Protein AF-A0A522TEQ5-F1 (afdb_monomer_lite)

Sequence (163 aa):
MPMPEISANENEVLKIRETADHVLASRHDEILGTVRSAVAEVLGREENEVQANSSLMNDLNAESLDFLDLLFRLESAFGIKIPRGGIQRATQGSLTDAEFQQNGLLTEAALDRLRVLMPEVTPGKLKTGLTSREIPALFTPETFARLVAWRIGEMEAEKAAAK

Radius of gyration: 15.97 Å; chains: 1; bounding box: 37×50×45 Å

pLDDT: mean 80.01, std 11.63, range [32.97, 91.75]

Structure (mmCIF, N/CA/C/O backbone):
data_AF-A0A522TEQ5-F1
#
_entry.id   AF-A0A522TEQ5-F1
#
loop_
_atom_site.group_PDB
_atom_site.id
_atom_site.type_symbol
_atom_site.label_atom_id
_atom_site.label_alt_id
_atom_site.label_comp_id
_atom_site.label_asym_id
_atom_site.label_entity_id
_atom_site.label_seq_id
_atom_site.pdbx_PDB_ins_code
_atom_site.Cartn_x
_atom_site.Cartn_y
_atom_site.Cartn_z
_atom_site.occupancy
_atom_site.B_iso_or_equiv
_atom_site.auth_seq_id
_atom_site.auth_comp_id
_atom_site.auth_asym_id
_atom_site.auth_atom_id
_atom_site.pdbx_PDB_model_num
ATOM 1 N N . MET A 1 1 ? 15.803 -33.700 -15.334 1.00 43.84 1 MET A N 1
ATOM 2 C CA . MET A 1 1 ? 15.554 -32.249 -15.429 1.00 43.84 1 MET A CA 1
ATOM 3 C C . MET A 1 1 ? 15.714 -31.704 -14.023 1.00 43.84 1 MET A C 1
ATOM 5 O O . MET A 1 1 ? 15.033 -32.239 -13.153 1.00 43.84 1 MET A O 1
ATOM 9 N N . PRO A 1 2 ? 16.651 -30.784 -13.750 1.00 38.34 2 PRO A N 1
ATOM 10 C CA . PRO A 1 2 ? 16.669 -30.117 -12.457 1.00 38.34 2 PRO A CA 1
ATOM 11 C C . PRO A 1 2 ? 15.348 -29.356 -12.322 1.00 38.34 2 PRO A C 1
ATOM 13 O O . PRO A 1 2 ? 14.947 -28.633 -13.234 1.00 38.34 2 PRO A O 1
ATOM 16 N N . MET A 1 3 ? 14.628 -29.621 -11.236 1.00 32.97 3 MET A N 1
ATOM 17 C CA . MET A 1 3 ? 13.477 -28.817 -10.839 1.00 32.97 3 MET A CA 1
ATOM 18 C C . MET A 1 3 ? 13.969 -27.371 -10.691 1.00 32.97 3 MET A C 1
ATOM 20 O O . MET A 1 3 ? 15.089 -27.194 -10.204 1.00 32.97 3 MET A O 1
ATOM 24 N N . PRO A 1 4 ? 13.210 -26.349 -11.123 1.00 42.59 4 PRO A N 1
ATOM 25 C CA . PRO A 1 4 ? 13.583 -24.980 -10.810 1.00 42.59 4 PRO A CA 1
ATOM 26 C C . PRO A 1 4 ? 13.662 -24.881 -9.285 1.00 42.59 4 PRO A C 1
ATOM 28 O O . PRO A 1 4 ? 12.697 -25.206 -8.592 1.00 42.59 4 PRO A O 1
ATOM 31 N N . GLU A 1 5 ? 14.844 -24.538 -8.768 1.00 39.69 5 GLU A N 1
ATOM 32 C CA . GLU A 1 5 ? 15.010 -24.132 -7.378 1.00 39.69 5 GLU A CA 1
ATOM 33 C C . GLU A 1 5 ? 13.934 -23.086 -7.104 1.00 39.69 5 GLU A C 1
ATOM 35 O O . GLU A 1 5 ? 13.955 -22.011 -7.705 1.00 39.69 5 GLU A O 1
ATOM 40 N N . ILE A 1 6 ? 12.976 -23.415 -6.233 1.00 43.84 6 ILE A N 1
ATOM 41 C CA . ILE A 1 6 ? 12.101 -22.422 -5.617 1.00 43.84 6 ILE A CA 1
ATOM 42 C C . ILE A 1 6 ? 13.046 -21.574 -4.770 1.00 43.84 6 ILE A C 1
ATOM 44 O O . ILE A 1 6 ? 13.372 -21.901 -3.628 1.00 43.84 6 ILE A O 1
ATOM 48 N N . SER A 1 7 ? 13.626 -20.575 -5.429 1.00 46.47 7 SER A N 1
ATOM 49 C CA . SER A 1 7 ? 14.655 -19.706 -4.893 1.00 46.47 7 SER A CA 1
ATOM 50 C C . SER A 1 7 ? 14.086 -19.050 -3.640 1.00 46.47 7 SER A C 1
ATOM 52 O O . SER A 1 7 ? 12.914 -18.668 -3.623 1.00 46.47 7 SER A O 1
ATOM 54 N N . ALA A 1 8 ? 14.897 -18.928 -2.586 1.00 50.06 8 ALA A N 1
ATOM 55 C CA . ALA A 1 8 ? 14.539 -18.399 -1.260 1.00 50.06 8 ALA A CA 1
ATOM 56 C C . ALA A 1 8 ? 13.677 -17.111 -1.281 1.00 50.06 8 ALA A C 1
ATOM 58 O O . ALA A 1 8 ? 12.950 -16.809 -0.336 1.00 50.06 8 ALA A O 1
ATOM 59 N N . ASN A 1 9 ? 13.730 -16.403 -2.403 1.00 55.62 9 ASN A N 1
ATOM 60 C CA . ASN A 1 9 ? 12.963 -15.240 -2.809 1.00 55.62 9 ASN A CA 1
ATOM 61 C C . ASN A 1 9 ? 11.431 -15.407 -2.769 1.00 55.62 9 ASN A C 1
ATOM 63 O O . ASN A 1 9 ? 10.746 -14.477 -2.352 1.00 55.62 9 ASN A O 1
ATOM 67 N N . GLU A 1 10 ? 10.883 -16.551 -3.182 1.00 61.72 10 GLU A N 1
ATOM 68 C CA . GLU A 1 10 ? 9.424 -16.769 -3.255 1.00 61.72 10 GLU A CA 1
ATOM 69 C C . GLU A 1 10 ? 8.812 -16.917 -1.849 1.00 61.72 10 GLU A C 1
ATOM 71 O O . GLU A 1 10 ? 7.752 -16.378 -1.537 1.00 61.72 10 GLU A O 1
ATOM 76 N N . ASN A 1 11 ? 9.553 -17.575 -0.955 1.00 66.56 11 ASN A N 1
ATOM 77 C CA . ASN A 1 11 ? 9.138 -17.856 0.418 1.00 66.56 11 ASN A CA 1
ATOM 78 C C . ASN A 1 11 ? 9.108 -16.586 1.293 1.00 66.56 11 ASN A C 1
ATOM 80 O O . ASN A 1 11 ? 8.297 -16.461 2.207 1.00 66.56 11 ASN A O 1
ATOM 84 N N . GLU A 1 12 ? 9.983 -15.619 1.007 1.00 70.94 12 GLU A N 1
ATOM 85 C CA . GLU A 1 12 ? 10.005 -14.317 1.684 1.00 70.94 12 GLU A CA 1
ATOM 86 C C . GLU A 1 12 ? 8.754 -13.494 1.346 1.00 70.94 12 GLU A C 1
ATOM 88 O O . GLU A 1 12 ? 8.089 -12.956 2.229 1.00 70.94 12 GLU A O 1
ATOM 93 N N . VAL A 1 13 ? 8.381 -13.463 0.067 1.00 74.12 13 VAL A N 1
ATOM 94 C CA . VAL A 1 13 ? 7.244 -12.677 -0.428 1.00 74.12 13 VAL A CA 1
ATOM 95 C C . VAL A 1 13 ? 5.915 -13.272 0.039 1.00 74.12 13 VAL A C 1
ATOM 97 O O . VAL A 1 13 ? 5.000 -12.536 0.411 1.00 74.12 13 VAL A O 1
ATOM 100 N N . LEU A 1 14 ? 5.825 -14.604 0.096 1.00 76.69 14 LEU A N 1
ATOM 101 C CA . LEU A 1 14 ? 4.681 -15.303 0.679 1.00 76.69 14 LEU A CA 1
ATOM 102 C C . LEU A 1 14 ? 4.508 -14.964 2.160 1.00 76.69 14 LEU A C 1
ATOM 104 O O . LEU A 1 14 ? 3.399 -14.618 2.555 1.00 76.69 14 LEU A O 1
ATOM 108 N N . LYS A 1 15 ? 5.589 -14.939 2.950 1.00 80.56 15 LYS A N 1
ATOM 109 C CA . LYS A 1 15 ? 5.523 -14.523 4.361 1.00 80.56 15 LYS A CA 1
ATOM 110 C C . LYS A 1 15 ? 5.055 -13.083 4.533 1.00 80.56 15 LYS A C 1
ATOM 112 O O . LYS A 1 15 ? 4.250 -12.817 5.425 1.00 80.56 15 LYS A O 1
ATOM 117 N N . ILE A 1 16 ? 5.535 -12.157 3.697 1.00 81.44 16 ILE A N 1
ATOM 118 C CA . ILE A 1 16 ? 5.078 -10.756 3.703 1.00 81.44 16 ILE A CA 1
ATOM 119 C C . ILE A 1 16 ? 3.569 -10.714 3.458 1.00 81.44 16 ILE A C 1
ATOM 121 O O . ILE A 1 16 ? 2.834 -10.087 4.224 1.00 81.44 16 ILE A O 1
ATOM 125 N N . ARG A 1 17 ? 3.103 -11.429 2.426 1.00 82.25 17 ARG A N 1
ATOM 126 C CA . ARG A 1 17 ? 1.683 -11.519 2.088 1.00 82.25 17 ARG A CA 1
ATOM 127 C C . ARG A 1 17 ? 0.871 -12.127 3.225 1.00 82.25 17 ARG A C 1
ATOM 129 O O . ARG A 1 17 ? -0.129 -11.538 3.596 1.00 82.25 17 ARG A O 1
ATOM 136 N N . GLU A 1 18 ? 1.284 -13.262 3.781 1.00 85.25 18 GLU A N 1
ATOM 137 C CA . GLU A 1 18 ? 0.590 -13.927 4.893 1.00 85.25 18 GLU A CA 1
ATOM 138 C C . GLU A 1 18 ? 0.516 -13.035 6.134 1.00 85.25 18 GLU A C 1
ATOM 140 O O . GLU A 1 18 ? -0.531 -12.947 6.767 1.00 85.25 18 GLU A O 1
ATOM 145 N N . THR A 1 19 ? 1.596 -12.322 6.452 1.00 86.56 19 THR A N 1
ATOM 146 C CA . THR A 1 19 ? 1.633 -11.376 7.575 1.00 86.56 19 THR A CA 1
ATOM 147 C C . THR A 1 19 ? 0.648 -10.229 7.359 1.00 86.56 19 THR A C 1
ATOM 149 O O . THR A 1 19 ? -0.125 -9.895 8.259 1.00 86.56 19 THR A O 1
ATOM 152 N N . ALA A 1 20 ? 0.642 -9.645 6.156 1.00 86.38 20 ALA A N 1
ATOM 153 C CA . ALA A 1 20 ? -0.322 -8.616 5.788 1.00 86.38 20 ALA A CA 1
ATOM 154 C C . ALA A 1 20 ? -1.755 -9.153 5.854 1.00 86.38 20 ALA A C 1
ATOM 156 O O . ALA A 1 20 ? -2.610 -8.528 6.466 1.00 86.38 20 ALA A O 1
ATOM 157 N N . ASP A 1 21 ? -2.009 -10.316 5.254 1.00 86.38 21 ASP A N 1
ATOM 158 C CA . ASP A 1 21 ? -3.333 -10.928 5.155 1.00 86.38 21 ASP A CA 1
ATOM 159 C C . ASP A 1 21 ? -3.892 -11.292 6.532 1.00 86.38 21 ASP A C 1
ATOM 161 O O . ASP A 1 21 ? -5.051 -11.017 6.806 1.00 86.38 21 ASP A O 1
ATOM 165 N N . HIS A 1 22 ? -3.056 -11.783 7.449 1.00 88.81 22 HIS A N 1
ATOM 166 C CA . HIS A 1 22 ? -3.440 -12.029 8.839 1.00 88.81 22 HIS A CA 1
ATOM 167 C C . HIS A 1 22 ? -3.909 -10.748 9.548 1.00 88.81 22 HIS A C 1
ATOM 169 O O . HIS A 1 22 ? -4.928 -10.740 10.239 1.00 88.81 22 HIS A O 1
ATOM 175 N N . VAL A 1 23 ? -3.179 -9.642 9.376 1.00 89.44 23 VAL A N 1
ATOM 176 C CA . VAL A 1 23 ? -3.537 -8.351 9.985 1.00 89.44 23 VAL A CA 1
ATOM 177 C C . VAL A 1 23 ? -4.781 -7.762 9.314 1.00 89.44 23 VAL A C 1
ATOM 179 O O . VAL A 1 23 ? -5.686 -7.285 10.001 1.00 89.44 23 VAL A O 1
ATOM 182 N N . LEU A 1 24 ? -4.869 -7.845 7.986 1.00 88.19 24 LEU A N 1
ATOM 183 C CA . LEU A 1 24 ? -6.039 -7.422 7.221 1.00 88.19 24 LEU A CA 1
ATOM 184 C C . LEU A 1 24 ? -7.277 -8.255 7.582 1.00 88.19 24 LEU A C 1
ATOM 186 O O . LEU A 1 24 ? -8.346 -7.690 7.778 1.00 88.19 24 LEU A O 1
ATOM 190 N N . ALA A 1 25 ? -7.158 -9.563 7.794 1.00 88.31 25 ALA A N 1
ATOM 191 C CA . ALA A 1 25 ? -8.281 -10.410 8.192 1.00 88.31 25 ALA A CA 1
ATOM 192 C C . ALA A 1 25 ? -8.949 -9.934 9.493 1.00 88.31 25 ALA A C 1
ATOM 194 O O . ALA A 1 25 ? -10.154 -10.111 9.665 1.00 88.31 25 ALA A O 1
ATOM 195 N N . SER A 1 26 ? -8.189 -9.299 10.393 1.00 87.81 26 SER A N 1
ATOM 196 C CA . SER A 1 26 ? -8.727 -8.741 11.635 1.00 87.81 26 SER A CA 1
ATOM 197 C C . SER A 1 26 ? -9.077 -7.251 11.558 1.00 87.81 26 SER A C 1
ATOM 199 O O . SER A 1 26 ? -9.936 -6.821 12.325 1.00 87.81 26 SER A O 1
ATOM 201 N N . ARG A 1 27 ? -8.386 -6.448 10.734 1.00 89.88 27 ARG A N 1
ATOM 202 C CA . ARG A 1 27 ? -8.444 -4.968 10.780 1.00 89.88 27 ARG A CA 1
ATOM 203 C C . ARG A 1 27 ? -8.423 -4.290 9.401 1.00 89.88 27 ARG A C 1
ATOM 205 O O . ARG A 1 27 ? -8.065 -3.119 9.309 1.00 89.88 27 ARG A O 1
ATOM 212 N N . HIS A 1 28 ? -8.776 -4.998 8.324 1.00 89.38 28 HIS A N 1
ATOM 213 C CA . HIS A 1 28 ? -8.749 -4.463 6.950 1.00 89.38 28 HIS A CA 1
ATOM 214 C C . HIS A 1 28 ? -9.579 -3.191 6.813 1.00 89.38 28 HIS A C 1
ATOM 216 O O . HIS A 1 28 ? -9.047 -2.207 6.314 1.00 89.38 28 HIS A O 1
ATOM 222 N N . ASP A 1 29 ? -10.812 -3.174 7.324 1.00 89.00 29 ASP A N 1
ATOM 223 C CA . ASP A 1 29 ? -11.699 -2.007 7.220 1.00 89.00 29 ASP A CA 1
ATOM 224 C C . ASP A 1 29 ? -11.148 -0.782 7.970 1.00 89.00 29 ASP A C 1
ATOM 226 O O . ASP A 1 29 ? -11.128 0.318 7.427 1.00 89.00 29 ASP A O 1
ATOM 230 N N . GLU A 1 30 ? -10.584 -0.976 9.170 1.00 90.31 30 GLU A N 1
ATOM 231 C CA . GLU A 1 30 ? -9.947 0.110 9.930 1.00 90.31 30 GLU A CA 1
ATOM 232 C C . GLU A 1 30 ? -8.720 0.671 9.196 1.00 90.31 30 GLU A C 1
ATOM 234 O O . GLU A 1 30 ? -8.534 1.890 9.102 1.00 90.31 30 GLU A O 1
ATOM 239 N N . ILE A 1 31 ? -7.874 -0.218 8.662 1.00 91.69 31 ILE A N 1
ATOM 240 C CA . ILE A 1 31 ? -6.657 0.175 7.951 1.00 91.69 31 ILE A CA 1
ATOM 241 C C . ILE A 1 31 ? -7.024 0.887 6.653 1.00 91.69 31 ILE A C 1
ATOM 243 O O . ILE A 1 31 ? -6.547 1.992 6.400 1.00 91.69 31 ILE A O 1
ATOM 247 N N . LEU A 1 32 ? -7.891 0.283 5.845 1.00 90.81 32 LEU A N 1
ATOM 248 C CA . LEU A 1 32 ? -8.338 0.837 4.578 1.00 90.81 32 LEU A CA 1
ATOM 249 C C . LEU A 1 32 ? -9.093 2.152 4.784 1.00 90.81 32 LEU A C 1
ATOM 251 O O . LEU A 1 32 ? -8.857 3.092 4.033 1.00 90.81 32 LEU A O 1
ATOM 255 N N . GLY A 1 33 ? -9.944 2.252 5.804 1.00 91.19 33 GLY A N 1
ATOM 256 C CA . GLY A 1 33 ? -10.633 3.487 6.173 1.00 91.19 33 GLY A CA 1
ATOM 257 C C . GLY A 1 33 ? -9.647 4.608 6.487 1.00 91.19 33 GLY A C 1
ATOM 258 O O . GLY A 1 33 ? -9.724 5.678 5.892 1.00 91.19 33 GLY A O 1
ATOM 259 N N . THR A 1 34 ? -8.643 4.334 7.323 1.00 91.75 34 THR A N 1
ATOM 260 C CA . THR A 1 34 ? -7.590 5.312 7.647 1.00 91.75 34 THR A CA 1
ATOM 261 C C . THR A 1 34 ? -6.774 5.699 6.414 1.00 91.75 34 THR A C 1
ATOM 263 O O . THR A 1 34 ? -6.475 6.874 6.217 1.00 91.75 34 THR A O 1
ATOM 266 N N . VAL A 1 35 ? -6.427 4.731 5.557 1.00 91.44 35 VAL A N 1
ATOM 267 C CA . VAL A 1 35 ? -5.695 4.995 4.311 1.00 91.44 35 VAL A CA 1
ATOM 268 C C . VAL A 1 35 ? -6.522 5.863 3.372 1.00 91.44 35 VAL A C 1
ATOM 270 O O . VAL A 1 35 ? -6.004 6.846 2.854 1.00 91.44 35 VAL A O 1
ATOM 273 N N . ARG A 1 36 ? -7.803 5.546 3.171 1.00 91.62 36 ARG A N 1
ATOM 274 C CA . ARG A 1 36 ? -8.711 6.339 2.332 1.00 91.62 36 ARG A CA 1
ATOM 275 C C . ARG A 1 36 ? -8.869 7.756 2.868 1.00 91.62 36 ARG A C 1
ATOM 277 O O . ARG A 1 36 ? -8.788 8.688 2.077 1.00 91.62 36 ARG A O 1
ATOM 284 N N . SER A 1 37 ? -9.018 7.907 4.182 1.00 91.44 37 SER A N 1
ATOM 285 C CA . SER A 1 37 ? -9.100 9.208 4.848 1.00 91.44 37 SER A CA 1
ATOM 286 C C . SER A 1 37 ? -7.828 10.026 4.635 1.00 91.44 37 SER A C 1
ATOM 288 O O . SER A 1 37 ? -7.880 11.153 4.154 1.00 91.44 37 SER A O 1
ATOM 290 N N . ALA A 1 38 ? -6.659 9.41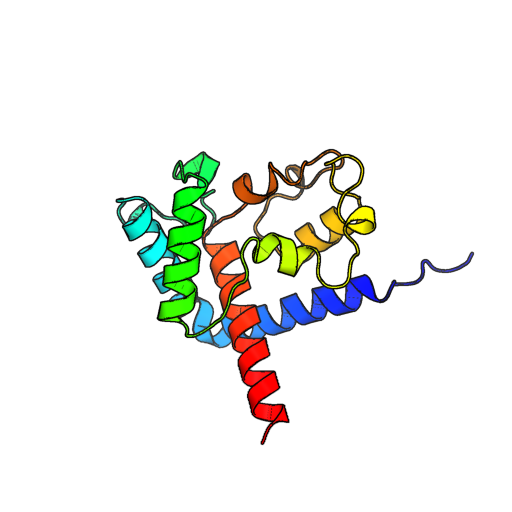6 4.850 1.00 91.69 38 ALA A N 1
ATOM 291 C CA . ALA A 1 38 ? -5.378 10.071 4.619 1.00 91.69 38 ALA A CA 1
ATOM 292 C C . ALA A 1 38 ? -5.174 10.454 3.142 1.00 91.69 38 ALA A C 1
ATOM 294 O O . ALA A 1 38 ? -4.693 11.547 2.861 1.00 91.69 38 ALA A O 1
ATOM 295 N N . VAL A 1 39 ? -5.562 9.595 2.194 1.00 90.50 39 VAL A N 1
ATOM 296 C CA . VAL A 1 39 ? -5.515 9.897 0.751 1.00 90.50 39 VAL A CA 1
ATOM 297 C C . VAL A 1 39 ? -6.457 11.051 0.405 1.00 90.50 39 VAL A C 1
ATOM 299 O O . VAL A 1 39 ? -6.061 11.957 -0.322 1.00 90.50 39 VAL A O 1
ATOM 302 N N . ALA A 1 40 ? -7.683 11.036 0.927 1.00 91.00 40 ALA A N 1
ATOM 303 C CA . ALA A 1 40 ? -8.678 12.079 0.712 1.00 91.00 40 ALA A CA 1
ATOM 304 C C . ALA A 1 40 ? -8.190 13.433 1.248 1.00 91.00 40 ALA A C 1
ATOM 306 O O . ALA A 1 40 ? -8.244 14.430 0.535 1.00 91.00 40 ALA A O 1
ATOM 307 N N . GLU A 1 41 ? -7.622 13.459 2.454 1.00 90.06 41 GLU A N 1
ATOM 308 C CA . GLU A 1 41 ? -7.039 14.665 3.045 1.00 90.06 41 GLU A CA 1
ATOM 309 C C . GLU A 1 41 ? -5.842 15.200 2.256 1.00 90.06 41 GLU A C 1
ATOM 311 O O . GLU A 1 41 ? -5.735 16.408 2.056 1.00 90.06 41 GLU A O 1
ATOM 316 N N . VAL A 1 42 ? -4.933 14.321 1.823 1.00 90.81 42 VAL A N 1
ATOM 317 C CA . VAL A 1 42 ? -3.735 14.717 1.066 1.00 90.81 42 VAL A CA 1
ATOM 318 C C . VAL A 1 42 ? -4.125 15.283 -0.296 1.00 90.81 42 VAL A C 1
ATOM 320 O O . VAL A 1 42 ? -3.645 16.343 -0.680 1.00 90.81 42 VAL A O 1
ATOM 323 N N . LEU A 1 43 ? -5.042 14.615 -0.997 1.00 87.94 43 LEU A N 1
ATOM 324 C CA . LEU A 1 43 ? -5.480 15.019 -2.334 1.00 87.94 43 LEU A CA 1
ATOM 325 C C . LEU A 1 43 ? -6.589 16.080 -2.317 1.00 87.94 43 LEU A C 1
ATOM 327 O O . LEU A 1 43 ? -7.022 16.522 -3.380 1.00 87.94 43 LEU A O 1
ATOM 331 N N . GLY A 1 44 ? -7.075 16.477 -1.136 1.00 87.50 44 GLY A N 1
ATOM 332 C CA . GLY A 1 44 ? -8.178 17.427 -0.982 1.00 87.50 44 GLY A CA 1
ATOM 333 C C . GLY A 1 44 ? -9.494 16.950 -1.608 1.00 87.50 44 GLY A C 1
ATOM 334 O O . GLY A 1 44 ? -10.234 17.761 -2.161 1.00 87.50 44 GLY A O 1
ATOM 335 N N . ARG A 1 45 ? -9.763 15.641 -1.562 1.00 87.69 45 ARG A N 1
ATOM 336 C CA . ARG A 1 45 ? -10.952 14.981 -2.133 1.00 87.69 45 ARG A CA 1
ATOM 337 C C . ARG A 1 45 ? -11.873 14.449 -1.044 1.00 87.69 45 ARG A C 1
ATOM 339 O O . ARG A 1 45 ? -11.498 14.390 0.124 1.00 87.69 45 ARG A O 1
ATOM 346 N N . GLU A 1 46 ? -13.072 14.019 -1.424 1.00 86.75 46 GLU A N 1
ATOM 347 C CA . GLU A 1 46 ? -13.957 13.323 -0.491 1.00 86.75 46 GLU A CA 1
ATOM 348 C C . GLU A 1 46 ? -13.559 11.847 -0.334 1.00 86.75 46 GLU A C 1
ATOM 350 O O . GLU A 1 46 ? -13.218 11.164 -1.300 1.00 86.75 46 GLU A O 1
ATOM 355 N N . GLU A 1 47 ? -13.677 11.305 0.880 1.00 85.38 47 GLU A N 1
ATOM 356 C CA . GLU A 1 47 ? -13.376 9.892 1.175 1.00 85.38 47 GLU A CA 1
ATOM 357 C C . GLU A 1 47 ? -14.205 8.924 0.315 1.00 85.38 47 GLU A C 1
ATOM 359 O O . GLU A 1 47 ? -13.755 7.827 -0.026 1.00 85.38 47 GLU A O 1
ATOM 364 N N . ASN A 1 48 ? -15.409 9.348 -0.081 1.00 83.12 48 ASN A N 1
ATOM 365 C CA . ASN A 1 48 ? -16.307 8.601 -0.960 1.00 83.12 48 ASN A CA 1
ATOM 366 C C . ASN A 1 48 ? -15.806 8.511 -2.411 1.00 83.12 48 ASN A C 1
ATOM 368 O O . ASN A 1 48 ? -16.168 7.567 -3.110 1.00 83.12 48 ASN A O 1
ATOM 372 N N . GLU A 1 49 ? -14.969 9.449 -2.862 1.00 84.50 49 GLU A N 1
ATOM 373 C CA . GLU A 1 49 ? -14.353 9.414 -4.196 1.00 84.50 49 GLU A CA 1
ATOM 374 C C . GLU A 1 49 ? -13.129 8.491 -4.242 1.00 84.50 49 GLU A C 1
ATOM 376 O O . GLU A 1 49 ? -12.768 7.975 -5.299 1.00 84.50 49 GLU A O 1
ATOM 381 N N . VAL A 1 50 ? -12.492 8.248 -3.095 1.00 88.31 50 VAL A N 1
ATOM 382 C CA . VAL A 1 50 ? -11.303 7.400 -2.994 1.00 88.31 50 VAL A CA 1
ATOM 383 C C . VAL A 1 50 ? -11.726 5.934 -2.899 1.00 88.31 50 VAL A C 1
ATOM 385 O O . VAL A 1 50 ? -12.048 5.446 -1.813 1.00 88.31 50 VAL A O 1
ATOM 388 N N . GLN A 1 51 ? -11.710 5.200 -4.016 1.00 87.44 51 GLN A N 1
ATOM 389 C CA . GLN A 1 51 ? -11.957 3.752 -3.997 1.00 87.44 51 GLN A CA 1
ATOM 390 C C . GLN A 1 51 ? -10.702 2.965 -3.616 1.00 87.44 51 GLN A C 1
ATOM 392 O O . GLN A 1 51 ? -9.585 3.344 -3.960 1.00 87.44 51 GLN A O 1
ATOM 397 N N . ALA A 1 52 ? -10.886 1.815 -2.963 1.00 86.75 52 ALA A N 1
ATOM 398 C CA . ALA A 1 52 ? -9.789 0.941 -2.534 1.00 86.75 52 ALA A CA 1
ATOM 399 C C . ALA A 1 52 ? -8.868 0.510 -3.692 1.00 86.75 52 ALA A C 1
ATOM 401 O O . ALA A 1 52 ? -7.658 0.383 -3.525 1.00 86.75 52 ALA A O 1
ATOM 402 N N . ASN A 1 53 ? -9.443 0.333 -4.879 1.00 84.81 53 ASN A N 1
ATOM 403 C CA . ASN A 1 53 ? -8.779 -0.086 -6.110 1.00 84.81 53 ASN A CA 1
ATOM 404 C C . ASN A 1 53 ? -8.522 1.069 -7.100 1.00 84.81 53 ASN A C 1
ATOM 406 O O . ASN A 1 53 ? -7.994 0.815 -8.186 1.00 84.81 53 ASN A O 1
ATOM 410 N N . SER A 1 54 ? -8.866 2.318 -6.757 1.00 86.62 54 SER A N 1
ATOM 411 C CA . SER A 1 54 ? -8.551 3.478 -7.599 1.00 86.62 54 SER A CA 1
ATOM 412 C C . SER A 1 54 ? -7.043 3.711 -7.619 1.00 86.62 54 SER A C 1
ATOM 414 O O . SER A 1 54 ? -6.370 3.664 -6.589 1.00 86.62 54 SER A O 1
ATOM 416 N N . SER A 1 55 ? -6.495 3.975 -8.804 1.00 85.94 55 SER A N 1
ATOM 417 C CA . SER A 1 55 ? -5.081 4.327 -8.940 1.00 85.94 55 SER A CA 1
ATOM 418 C C . SER A 1 55 ? -4.844 5.724 -8.377 1.00 85.94 55 SER A C 1
ATOM 420 O O . SER A 1 55 ? -5.444 6.693 -8.838 1.00 85.94 55 SER A O 1
ATOM 422 N N . LEU A 1 56 ? -3.928 5.845 -7.419 1.00 86.56 56 LEU A N 1
ATOM 423 C CA . LEU A 1 56 ? -3.617 7.129 -6.794 1.00 86.56 56 LEU A CA 1
ATOM 424 C C . LEU A 1 56 ? -3.127 8.143 -7.837 1.00 86.56 56 LEU A C 1
ATOM 426 O O . LEU A 1 56 ? -3.656 9.245 -7.899 1.00 86.56 56 LEU A O 1
ATOM 430 N N . MET A 1 57 ? -2.191 7.768 -8.719 1.00 86.12 57 MET A N 1
ATOM 431 C CA . MET A 1 57 ? -1.714 8.687 -9.766 1.00 86.12 57 MET A CA 1
ATOM 432 C C . MET A 1 57 ? -2.695 8.831 -10.931 1.00 86.12 57 MET A C 1
ATOM 434 O O . MET A 1 57 ? -2.893 9.932 -11.431 1.00 86.12 57 MET A O 1
ATOM 438 N N . ASN A 1 58 ? -3.268 7.728 -11.422 1.00 85.38 58 ASN A N 1
ATOM 439 C CA . ASN A 1 58 ? -3.990 7.751 -12.696 1.00 85.38 58 ASN A CA 1
ATOM 440 C C . ASN A 1 58 ? -5.464 8.149 -12.547 1.00 85.38 58 ASN A C 1
ATOM 442 O O . ASN A 1 58 ? -6.042 8.676 -13.490 1.00 85.38 58 ASN A O 1
ATOM 446 N N . ASP A 1 59 ? -6.064 7.856 -11.394 1.00 85.44 59 ASP A N 1
ATOM 447 C CA . ASP A 1 59 ? -7.482 8.092 -11.099 1.00 85.44 59 ASP A CA 1
ATOM 448 C C . ASP A 1 59 ? -7.647 9.333 -10.209 1.00 85.44 59 ASP A C 1
ATOM 450 O O . ASP A 1 59 ? -8.485 10.194 -10.467 1.00 85.44 59 ASP A O 1
ATOM 454 N N . LEU A 1 60 ? -6.793 9.459 -9.185 1.00 85.38 60 LEU A N 1
ATOM 455 C CA . LEU A 1 60 ? -6.868 10.550 -8.210 1.00 85.38 60 LEU A CA 1
ATOM 456 C C . LEU A 1 60 ? -5.871 11.689 -8.475 1.00 85.38 60 LEU A C 1
ATOM 458 O O . LEU A 1 60 ? -5.938 12.708 -7.787 1.00 85.38 60 LEU A O 1
ATOM 462 N N . ASN A 1 61 ? -5.024 11.566 -9.505 1.00 84.38 61 ASN A N 1
ATOM 463 C CA . ASN A 1 61 ? -4.004 12.549 -9.894 1.00 84.38 61 ASN A CA 1
ATOM 464 C C . ASN A 1 61 ? -2.980 12.871 -8.791 1.00 84.38 61 ASN A C 1
ATOM 466 O O . ASN A 1 61 ? -2.462 13.981 -8.750 1.00 84.38 61 ASN A O 1
ATOM 470 N N . ALA A 1 62 ? -2.665 11.898 -7.932 1.00 85.50 62 ALA A N 1
ATOM 471 C CA . ALA A 1 62 ? -1.646 12.041 -6.898 1.00 85.50 62 ALA A CA 1
ATOM 472 C C . ALA A 1 62 ? -0.257 12.297 -7.499 1.00 85.50 62 ALA A C 1
ATOM 474 O O . ALA A 1 62 ? 0.216 11.558 -8.373 1.00 85.50 62 ALA A O 1
ATOM 475 N N . GLU A 1 63 ? 0.422 13.314 -6.987 1.00 84.38 63 GLU A N 1
ATOM 476 C CA . GLU A 1 63 ? 1.796 13.657 -7.314 1.00 84.38 63 GLU A CA 1
ATOM 477 C C . GLU A 1 63 ? 2.791 12.936 -6.397 1.00 84.38 63 GLU A C 1
ATOM 479 O O . GLU A 1 63 ? 2.465 12.470 -5.309 1.00 84.38 63 GLU A O 1
ATOM 484 N N . SER A 1 64 ? 4.064 12.883 -6.808 1.00 79.19 64 SER A N 1
ATOM 485 C CA . SER A 1 64 ? 5.156 12.290 -6.012 1.00 79.19 64 SER A CA 1
ATOM 486 C C . SER A 1 64 ? 5.242 12.832 -4.573 1.00 79.19 64 SER A C 1
ATOM 488 O O . SER A 1 64 ? 5.692 12.109 -3.685 1.00 79.19 64 SER A O 1
ATOM 490 N N . LEU A 1 65 ? 4.842 14.091 -4.350 1.00 82.50 65 LEU A N 1
ATOM 491 C CA . LEU A 1 65 ? 4.812 14.727 -3.028 1.00 82.50 65 LEU A CA 1
ATOM 492 C C . LEU A 1 65 ? 3.669 14.188 -2.161 1.00 82.50 65 LEU A C 1
ATOM 494 O O . LEU A 1 65 ? 3.913 13.843 -1.008 1.00 82.50 65 LEU A O 1
ATOM 498 N N . ASP A 1 66 ? 2.487 13.983 -2.744 1.00 86.62 66 ASP A N 1
ATOM 499 C CA . ASP A 1 66 ? 1.321 13.429 -2.048 1.00 86.62 66 ASP A CA 1
ATOM 500 C C . ASP A 1 66 ? 1.617 12.045 -1.466 1.00 86.62 66 ASP A C 1
ATOM 502 O O . ASP A 1 66 ? 1.206 11.722 -0.354 1.00 86.62 66 ASP A O 1
ATOM 506 N N . PHE A 1 67 ? 2.402 11.222 -2.168 1.00 81.81 67 PHE A N 1
ATOM 507 C CA . PHE A 1 67 ? 2.834 9.927 -1.633 1.00 81.81 67 PHE A CA 1
ATOM 508 C C . PHE A 1 67 ? 3.705 10.064 -0.385 1.00 81.81 67 PHE A C 1
ATOM 510 O O . PHE A 1 67 ? 3.609 9.229 0.513 1.00 81.81 67 PHE A O 1
ATOM 517 N N . LEU A 1 68 ? 4.576 11.075 -0.330 1.00 81.88 68 LEU A N 1
ATOM 518 C CA . LEU A 1 68 ? 5.416 11.311 0.842 1.00 81.88 68 LEU A CA 1
ATOM 519 C C . LEU A 1 68 ? 4.554 11.749 2.023 1.00 81.88 68 LEU A C 1
ATOM 521 O O . LEU A 1 68 ? 4.690 11.175 3.102 1.00 81.88 68 LEU A O 1
ATOM 525 N N . ASP A 1 69 ? 3.645 12.698 1.812 1.00 86.94 69 ASP A N 1
ATOM 526 C CA . ASP A 1 69 ? 2.720 13.164 2.847 1.00 86.94 69 ASP A CA 1
ATOM 527 C C . ASP A 1 69 ? 1.786 12.048 3.333 1.00 86.94 69 ASP A C 1
ATOM 529 O O . ASP A 1 69 ? 1.601 11.872 4.540 1.00 86.94 69 ASP A O 1
ATOM 533 N N . LEU A 1 70 ? 1.271 11.222 2.418 1.00 87.81 70 LEU A N 1
ATOM 534 C CA . LEU A 1 70 ? 0.470 10.044 2.744 1.00 87.81 70 LEU A CA 1
ATOM 535 C C . LEU A 1 70 ? 1.259 9.053 3.601 1.00 87.81 70 LEU A C 1
ATOM 537 O O . LEU A 1 70 ? 0.765 8.605 4.633 1.00 87.81 70 LEU A O 1
ATOM 541 N N . LEU A 1 71 ? 2.490 8.723 3.204 1.00 84.94 71 LEU A N 1
ATOM 542 C CA . LEU A 1 71 ? 3.352 7.827 3.972 1.00 84.94 71 LEU A CA 1
ATOM 543 C C . LEU A 1 71 ? 3.585 8.357 5.386 1.00 84.94 71 LEU A C 1
ATOM 545 O O . LEU A 1 71 ? 3.368 7.612 6.336 1.00 84.94 71 LEU A O 1
ATOM 549 N N . PHE A 1 72 ? 3.936 9.636 5.536 1.00 86.00 72 PHE A N 1
ATOM 550 C CA . PHE A 1 72 ? 4.139 10.246 6.852 1.00 86.00 72 PHE A CA 1
ATOM 551 C C . PHE A 1 72 ? 2.875 10.211 7.717 1.00 86.00 72 PHE A C 1
ATOM 553 O O . PHE A 1 72 ? 2.949 9.931 8.916 1.00 86.00 72 PHE A O 1
ATOM 560 N N . ARG A 1 73 ? 1.702 10.460 7.123 1.00 88.56 73 ARG A N 1
ATOM 561 C CA . ARG A 1 73 ? 0.415 10.355 7.822 1.00 88.56 73 ARG A CA 1
ATOM 562 C C . ARG A 1 73 ? 0.139 8.930 8.284 1.00 88.56 73 ARG A C 1
ATOM 564 O O . ARG A 1 73 ? -0.238 8.745 9.437 1.00 88.56 73 ARG A O 1
ATOM 571 N N . LEU A 1 74 ? 0.375 7.932 7.434 1.00 89.12 74 LEU A N 1
ATOM 572 C CA . LEU A 1 74 ? 0.201 6.518 7.780 1.00 89.12 74 LEU A CA 1
ATOM 573 C C . LEU A 1 74 ? 1.200 6.062 8.852 1.00 89.12 74 LEU A C 1
ATOM 575 O O . LEU A 1 74 ? 0.813 5.386 9.802 1.00 89.12 74 LEU A O 1
ATOM 579 N N . GLU A 1 75 ? 2.465 6.467 8.745 1.00 88.31 75 GLU A N 1
ATOM 580 C CA . GLU A 1 75 ? 3.486 6.218 9.768 1.00 88.31 75 GLU A CA 1
ATOM 581 C C . GLU A 1 75 ? 3.053 6.766 11.130 1.00 88.31 75 GLU A C 1
ATOM 583 O O . GLU A 1 75 ? 3.115 6.056 12.132 1.00 88.31 75 GLU A O 1
ATOM 588 N N . SER A 1 76 ? 2.556 8.005 11.161 1.00 88.00 76 SER A N 1
ATOM 589 C CA . SER A 1 76 ? 2.070 8.649 12.382 1.00 88.00 76 SER A CA 1
ATOM 590 C C . SER A 1 76 ? 0.796 7.993 12.929 1.00 88.00 76 SER A C 1
ATOM 592 O O . SER A 1 76 ? 0.710 7.720 14.124 1.00 88.00 76 SER A O 1
ATOM 594 N N . ALA A 1 77 ? -0.173 7.685 12.061 1.00 88.56 77 ALA A N 1
ATOM 595 C CA . ALA A 1 77 ? -1.461 7.107 12.446 1.00 88.56 77 ALA A CA 1
ATOM 596 C C . ALA A 1 77 ? -1.326 5.692 13.029 1.00 88.56 77 ALA A C 1
ATOM 598 O O . ALA A 1 77 ? -1.977 5.364 14.018 1.00 88.56 77 ALA A O 1
ATOM 599 N N . PHE A 1 78 ? -0.463 4.861 12.440 1.00 86.88 78 PHE A N 1
ATOM 600 C CA . PHE A 1 78 ? -0.265 3.470 12.860 1.00 86.88 78 PHE A CA 1
ATOM 601 C C . PHE A 1 78 ? 0.968 3.264 13.747 1.00 86.88 78 PHE A C 1
ATOM 603 O O . PHE A 1 78 ? 1.184 2.164 14.257 1.00 86.88 78 PHE A O 1
ATOM 610 N N . GLY A 1 79 ? 1.795 4.295 13.933 1.00 85.25 79 GLY A N 1
ATOM 611 C CA . GLY A 1 79 ? 3.048 4.205 14.684 1.00 85.25 79 GLY A CA 1
ATOM 612 C C . GLY A 1 79 ? 4.091 3.292 14.032 1.00 85.25 79 GLY A C 1
ATOM 613 O O . GLY A 1 79 ? 4.948 2.751 14.729 1.00 85.25 79 GLY A O 1
ATOM 614 N N . ILE A 1 80 ? 4.009 3.083 12.717 1.00 85.19 80 ILE A N 1
ATOM 615 C CA . ILE A 1 80 ? 4.951 2.268 11.934 1.00 85.19 80 ILE A CA 1
ATOM 616 C C . ILE A 1 80 ? 6.017 3.156 11.289 1.00 85.19 80 ILE A C 1
ATOM 618 O O . ILE A 1 80 ? 5.816 4.353 11.115 1.00 85.19 80 ILE A O 1
ATOM 622 N N . LYS A 1 81 ? 7.145 2.560 10.883 1.00 78.00 81 LYS A N 1
ATOM 623 C CA . LYS A 1 81 ? 8.145 3.232 10.042 1.00 78.00 81 LYS A CA 1
ATOM 624 C C . LYS A 1 81 ? 8.147 2.648 8.635 1.00 78.00 81 LYS A C 1
ATOM 626 O O . LYS A 1 81 ? 8.526 1.493 8.433 1.00 78.00 81 LYS A O 1
ATOM 631 N N . ILE A 1 82 ? 7.765 3.454 7.655 1.00 76.25 82 ILE A N 1
ATOM 632 C CA . ILE A 1 82 ? 7.800 3.126 6.237 1.00 76.25 82 ILE A CA 1
ATOM 633 C C . ILE A 1 82 ? 8.938 3.937 5.595 1.00 76.25 82 ILE A C 1
ATOM 635 O O . ILE A 1 82 ? 8.806 5.139 5.381 1.00 76.25 82 ILE A O 1
ATOM 639 N N . PRO A 1 83 ? 10.080 3.311 5.254 1.00 64.31 83 PRO A N 1
ATOM 640 C CA . PRO A 1 83 ? 11.183 4.032 4.625 1.00 64.31 83 PRO A CA 1
ATOM 641 C C . PRO A 1 83 ? 10.749 4.660 3.293 1.00 64.31 83 PRO A C 1
ATOM 643 O O . PRO A 1 83 ? 9.885 4.124 2.602 1.00 64.31 83 PRO A O 1
ATOM 646 N N . ARG A 1 84 ? 11.392 5.767 2.892 1.00 59.41 84 ARG A N 1
ATOM 647 C CA . ARG A 1 84 ? 11.192 6.379 1.565 1.00 59.41 84 ARG A CA 1
ATOM 648 C C . ARG A 1 84 ? 11.387 5.318 0.476 1.00 59.41 84 ARG A C 1
ATOM 650 O O . ARG A 1 84 ? 12.413 4.640 0.460 1.00 59.41 84 ARG A O 1
ATOM 657 N N . GLY A 1 85 ? 10.389 5.158 -0.394 1.00 62.75 85 GLY A N 1
ATOM 658 C CA . GLY A 1 85 ? 10.309 4.021 -1.316 1.00 62.75 85 GLY A CA 1
ATOM 659 C C . GLY A 1 85 ? 9.768 2.746 -0.661 1.00 62.75 85 GLY A C 1
ATOM 660 O O . GLY A 1 85 ? 10.153 1.659 -1.059 1.00 62.75 85 GLY A O 1
ATOM 661 N N . GLY A 1 86 ? 8.905 2.850 0.351 1.00 65.25 86 GLY A N 1
ATOM 662 C CA . GLY A 1 86 ? 8.465 1.732 1.191 1.00 65.25 86 GLY A CA 1
ATOM 663 C C . GLY A 1 86 ? 7.922 0.535 0.422 1.00 65.25 86 GLY A C 1
ATOM 664 O O . GLY A 1 86 ? 8.346 -0.583 0.684 1.00 65.25 86 GLY A O 1
ATOM 665 N N . ILE A 1 87 ? 7.070 0.766 -0.579 1.00 64.25 87 ILE A N 1
ATOM 666 C CA . ILE A 1 87 ? 6.576 -0.310 -1.450 1.00 64.25 87 ILE A CA 1
ATOM 667 C C . ILE A 1 87 ? 7.698 -0.855 -2.336 1.00 64.25 87 ILE A C 1
ATOM 669 O O . ILE A 1 87 ? 7.816 -2.063 -2.506 1.00 64.25 87 ILE A O 1
ATOM 673 N N . GLN A 1 88 ? 8.575 0.007 -2.848 1.00 64.69 88 GLN A N 1
ATOM 674 C CA . GLN A 1 88 ? 9.746 -0.421 -3.614 1.00 64.69 88 GLN A CA 1
ATOM 675 C C . GLN A 1 88 ? 10.697 -1.272 -2.764 1.00 64.69 88 GLN A C 1
ATOM 677 O O . GLN A 1 88 ? 11.221 -2.264 -3.236 1.00 64.69 88 GLN A O 1
ATOM 682 N N . ARG A 1 89 ? 10.849 -0.960 -1.478 1.00 66.50 89 ARG A N 1
ATOM 683 C CA . ARG A 1 89 ? 11.620 -1.741 -0.504 1.00 66.50 89 ARG A CA 1
ATOM 684 C C . ARG A 1 89 ? 10.911 -3.027 -0.096 1.00 66.50 89 ARG A C 1
ATOM 686 O O . ARG A 1 89 ? 11.583 -4.035 0.060 1.00 66.50 89 ARG A O 1
ATOM 693 N N . ALA A 1 90 ? 9.589 -3.005 0.058 1.00 65.56 90 ALA A N 1
ATOM 694 C CA . ALA A 1 90 ? 8.790 -4.197 0.341 1.00 65.56 90 ALA A CA 1
ATOM 695 C C . ALA A 1 90 ? 8.842 -5.191 -0.829 1.00 65.56 90 ALA A C 1
ATOM 697 O O . ALA A 1 90 ? 8.958 -6.392 -0.626 1.00 65.56 90 ALA A O 1
ATOM 698 N N . THR A 1 91 ? 8.813 -4.675 -2.060 1.00 64.38 91 THR A N 1
ATOM 699 C CA . THR A 1 91 ? 8.901 -5.468 -3.295 1.00 64.38 91 THR A CA 1
ATOM 700 C C . THR A 1 91 ? 10.327 -5.918 -3.591 1.00 64.38 91 THR A C 1
ATOM 702 O O . THR A 1 91 ? 10.539 -7.065 -3.986 1.00 64.38 91 THR A O 1
ATOM 705 N N . GLN A 1 92 ? 11.316 -5.061 -3.334 1.00 68.62 92 GLN A N 1
ATOM 706 C CA . GLN A 1 92 ? 12.727 -5.414 -3.422 1.00 68.62 92 GLN A CA 1
ATOM 707 C C . GLN A 1 92 ? 13.096 -6.475 -2.373 1.00 68.62 92 GLN A C 1
ATOM 709 O O . GLN A 1 92 ? 13.754 -7.450 -2.719 1.00 68.62 92 GLN A O 1
ATOM 714 N N . GLY A 1 93 ? 12.629 -6.363 -1.126 1.00 69.94 93 GLY A N 1
ATOM 715 C CA . GLY A 1 93 ? 12.947 -7.304 -0.045 1.00 69.94 93 GLY A CA 1
ATOM 716 C C . GLY A 1 93 ? 14.459 -7.523 0.078 1.00 69.94 93 GLY A C 1
ATOM 717 O O . GLY A 1 93 ? 15.226 -6.560 0.134 1.00 69.94 93 GLY A O 1
ATOM 718 N N . SER A 1 94 ? 14.881 -8.787 0.048 1.00 64.94 94 SER A N 1
ATOM 719 C CA . SER A 1 94 ? 16.295 -9.191 0.008 1.00 64.94 94 SER A CA 1
ATOM 720 C C . SER A 1 94 ? 16.970 -9.126 -1.376 1.00 64.94 94 SER A C 1
ATOM 722 O O . SER A 1 94 ? 18.149 -9.465 -1.486 1.00 64.94 94 SER A O 1
ATOM 724 N N . LEU A 1 95 ? 16.275 -8.715 -2.448 1.00 69.19 95 LEU A N 1
ATOM 725 C CA . LEU A 1 95 ? 16.893 -8.564 -3.773 1.00 69.19 95 LEU A CA 1
ATOM 726 C C . LEU A 1 95 ? 17.893 -7.408 -3.777 1.00 69.19 95 LEU A C 1
ATOM 728 O O . LEU A 1 95 ? 17.678 -6.340 -3.193 1.00 69.19 95 LEU A O 1
ATOM 732 N N . THR A 1 96 ? 18.982 -7.613 -4.512 1.00 77.88 96 THR A N 1
ATOM 733 C CA . THR A 1 96 ? 19.890 -6.519 -4.857 1.00 77.88 96 THR A CA 1
ATOM 734 C C . THR A 1 96 ? 19.249 -5.622 -5.913 1.00 77.88 96 THR A C 1
ATOM 736 O O . THR A 1 96 ? 18.346 -6.049 -6.632 1.00 77.88 96 THR A O 1
ATOM 739 N N . ASP A 1 97 ? 19.731 -4.384 -6.039 1.00 78.38 97 ASP A N 1
ATOM 740 C CA . ASP A 1 97 ? 19.243 -3.458 -7.069 1.00 78.38 97 ASP A CA 1
ATOM 741 C C . ASP A 1 97 ? 19.338 -4.069 -8.476 1.00 78.38 97 ASP A C 1
ATOM 743 O O . ASP A 1 97 ? 18.377 -3.975 -9.222 1.00 78.38 97 ASP A O 1
ATOM 747 N N . ALA A 1 98 ? 20.420 -4.798 -8.782 1.00 79.88 98 ALA A N 1
ATOM 748 C CA . ALA A 1 98 ? 20.617 -5.467 -10.072 1.00 79.88 98 ALA A CA 1
ATOM 749 C C . ALA A 1 98 ? 19.611 -6.600 -10.342 1.00 79.88 98 ALA A C 1
ATOM 751 O O . ALA A 1 98 ? 19.211 -6.815 -11.485 1.00 79.88 98 ALA A O 1
ATOM 752 N N . GLU A 1 99 ? 19.194 -7.312 -9.292 1.00 79.88 99 GLU A N 1
ATOM 753 C CA . GLU A 1 99 ? 18.176 -8.360 -9.386 1.00 79.88 99 GLU A CA 1
ATOM 754 C C . GLU A 1 99 ? 16.762 -7.774 -9.440 1.00 79.88 99 GLU A C 1
ATOM 756 O O . GLU A 1 99 ? 15.854 -8.403 -9.974 1.00 79.88 99 GLU A O 1
ATOM 761 N N . PHE A 1 100 ? 16.556 -6.575 -8.889 1.00 80.12 100 PHE A N 1
ATOM 762 C CA . PHE A 1 100 ? 15.266 -5.893 -8.887 1.00 80.12 100 PHE A CA 1
ATOM 763 C C . PHE A 1 100 ? 15.027 -5.101 -10.179 1.00 80.12 100 PHE A C 1
ATOM 765 O O . PHE A 1 100 ? 13.952 -5.171 -10.776 1.00 80.12 100 PHE A O 1
ATOM 772 N N . GLN A 1 101 ? 16.038 -4.369 -10.642 1.00 84.12 101 GLN A N 1
ATOM 773 C CA . GLN A 1 101 ? 16.015 -3.605 -11.877 1.00 84.12 101 GLN A CA 1
ATOM 774 C C . GLN A 1 101 ? 17.343 -3.705 -12.633 1.00 84.12 101 GLN A C 1
ATOM 776 O O . GLN A 1 101 ? 18.428 -3.571 -12.077 1.00 84.12 101 GLN A O 1
ATOM 781 N N . GLN A 1 102 ? 17.255 -3.846 -13.950 1.00 82.19 102 GLN A N 1
ATOM 782 C CA . GLN A 1 102 ? 18.400 -3.769 -14.843 1.00 82.19 102 GLN A CA 1
ATOM 783 C C . GLN A 1 102 ? 18.168 -2.639 -15.842 1.00 82.19 102 GLN A C 1
ATOM 785 O O . GLN A 1 102 ? 17.156 -2.598 -16.538 1.00 82.19 102 GLN A O 1
ATOM 790 N N . ASN A 1 103 ? 19.092 -1.678 -15.888 1.00 81.62 103 ASN A N 1
ATOM 791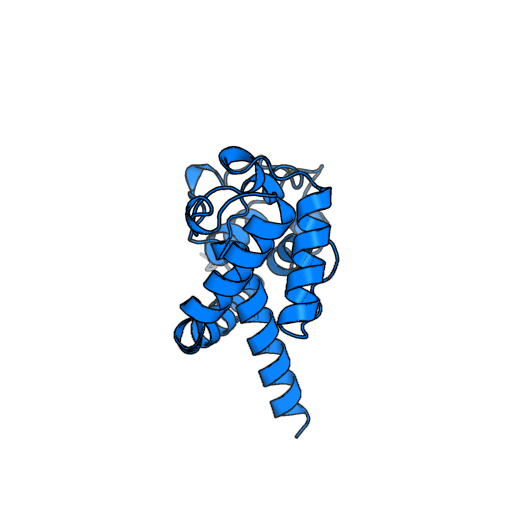 C CA . ASN A 1 103 ? 18.997 -0.490 -16.745 1.00 81.62 103 ASN A CA 1
ATOM 792 C C . ASN A 1 103 ? 17.692 0.319 -16.546 1.00 81.62 103 ASN A C 1
ATOM 794 O O . ASN A 1 103 ? 17.166 0.906 -17.490 1.00 81.62 103 ASN A O 1
ATOM 798 N N . GLY A 1 104 ? 17.164 0.350 -15.316 1.00 76.81 104 GLY A N 1
ATOM 799 C CA . GLY A 1 104 ? 15.917 1.047 -14.970 1.00 76.81 104 GLY A CA 1
ATOM 800 C C . GLY A 1 104 ? 14.629 0.294 -15.331 1.00 76.81 104 GLY A C 1
ATOM 801 O O . GLY A 1 104 ? 13.539 0.820 -15.098 1.00 76.81 104 GLY A O 1
ATOM 802 N N . LEU A 1 105 ? 14.744 -0.922 -15.875 1.00 85.56 105 LEU A N 1
ATOM 803 C CA . LEU A 1 105 ? 13.635 -1.832 -16.161 1.00 85.56 105 LEU A CA 1
ATOM 804 C C . LEU A 1 105 ? 13.560 -2.897 -15.072 1.00 85.56 105 LEU A C 1
ATOM 806 O O . LEU A 1 105 ? 14.585 -3.444 -14.676 1.00 85.56 105 LEU A O 1
ATOM 810 N N . LEU A 1 106 ? 12.357 -3.219 -14.614 1.00 85.25 106 LEU A N 1
ATOM 811 C CA . LEU A 1 106 ? 12.150 -4.314 -13.678 1.00 85.25 106 LEU A CA 1
ATOM 812 C C . LEU A 1 106 ? 12.432 -5.659 -14.338 1.00 85.25 106 LEU A C 1
ATOM 814 O O . LEU A 1 106 ? 12.025 -5.915 -15.476 1.00 85.25 106 LEU A O 1
ATOM 818 N N . THR A 1 107 ? 13.110 -6.519 -13.589 1.00 85.88 107 THR A N 1
ATOM 819 C CA . THR A 1 107 ? 13.360 -7.906 -13.980 1.00 85.88 107 THR A CA 1
ATOM 820 C C . THR A 1 107 ? 12.092 -8.746 -13.815 1.00 85.88 107 THR A C 1
ATOM 822 O O . THR A 1 107 ? 11.147 -8.363 -13.119 1.00 85.88 107 THR A O 1
ATOM 825 N N . GLU A 1 108 ? 12.067 -9.935 -14.419 1.00 83.31 108 GLU A N 1
ATOM 826 C CA . GLU A 1 108 ? 10.963 -10.883 -14.215 1.00 83.31 108 GLU A CA 1
ATOM 827 C C . GLU A 1 108 ? 10.797 -11.270 -12.740 1.00 83.31 108 GLU A C 1
ATOM 829 O O . GLU A 1 108 ? 9.668 -11.377 -12.269 1.00 83.31 108 GLU A O 1
ATOM 834 N N . ALA A 1 109 ? 11.897 -11.379 -11.987 1.00 80.56 109 ALA A N 1
ATOM 835 C CA . ALA A 1 109 ? 11.855 -11.662 -10.555 1.00 80.56 109 ALA A CA 1
ATOM 836 C C . ALA A 1 109 ? 11.133 -10.554 -9.769 1.00 80.56 109 ALA A C 1
ATOM 838 O O . ALA A 1 109 ? 10.286 -10.847 -8.928 1.00 80.56 109 ALA A O 1
ATOM 839 N N . ALA A 1 110 ? 11.411 -9.279 -10.056 1.00 81.00 110 ALA A N 1
ATOM 840 C CA . ALA A 1 110 ? 10.713 -8.165 -9.413 1.00 81.00 110 ALA A CA 1
ATOM 841 C C . ALA A 1 110 ? 9.221 -8.120 -9.7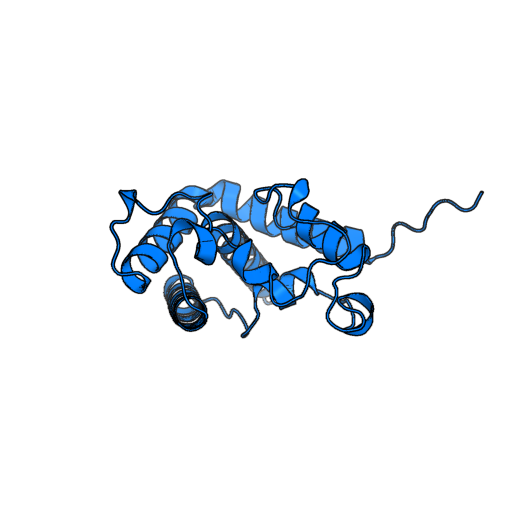80 1.00 81.00 110 ALA A C 1
ATOM 843 O O . ALA A 1 110 ? 8.378 -7.833 -8.928 1.00 81.00 110 ALA A O 1
ATOM 844 N N . LEU A 1 111 ? 8.888 -8.426 -11.038 1.00 82.50 111 LEU A N 1
ATOM 845 C CA . LEU A 1 111 ? 7.504 -8.478 -11.512 1.00 82.50 111 LEU A CA 1
ATOM 846 C C . LEU A 1 111 ? 6.710 -9.602 -10.851 1.00 82.50 111 LEU A C 1
ATOM 848 O O . LEU A 1 111 ? 5.558 -9.386 -10.479 1.00 82.50 111 LEU A O 1
ATOM 852 N N . ASP A 1 112 ? 7.310 -10.777 -10.683 1.00 81.62 112 ASP A N 1
ATOM 853 C CA . ASP A 1 112 ? 6.667 -11.901 -10.009 1.00 81.62 112 ASP A CA 1
ATOM 854 C C . ASP A 1 112 ? 6.347 -11.558 -8.547 1.00 81.62 112 ASP A C 1
ATOM 856 O O . ASP A 1 112 ? 5.206 -11.68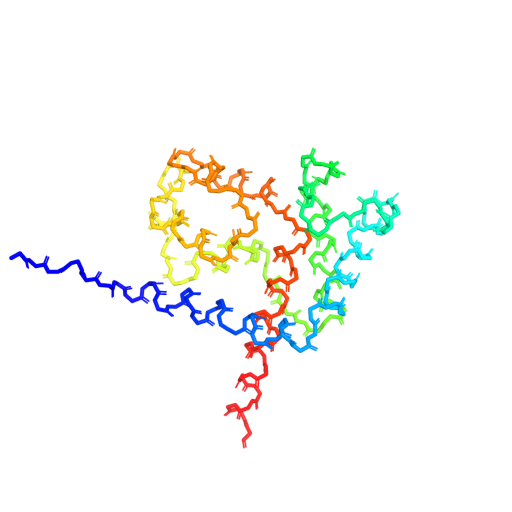4 -8.102 1.00 81.62 112 ASP A O 1
ATOM 860 N N . ARG A 1 113 ? 7.301 -10.941 -7.840 1.00 79.88 113 ARG A N 1
ATOM 861 C CA . ARG A 1 113 ? 7.079 -10.440 -6.476 1.00 79.88 113 ARG A CA 1
ATOM 862 C C . ARG A 1 113 ? 5.975 -9.394 -6.398 1.00 79.88 113 ARG A C 1
ATOM 864 O O . ARG A 1 113 ? 5.123 -9.472 -5.517 1.00 79.88 113 ARG A O 1
ATOM 871 N N . LEU A 1 114 ? 5.972 -8.426 -7.316 1.00 80.50 114 LEU A N 1
ATOM 872 C CA . LEU A 1 114 ? 4.915 -7.416 -7.397 1.00 80.50 114 LEU A CA 1
ATOM 873 C C . LEU A 1 114 ? 3.540 -8.061 -7.583 1.00 80.50 114 LEU A C 1
ATOM 875 O O . LEU A 1 114 ? 2.593 -7.635 -6.933 1.00 80.50 114 LEU A O 1
ATOM 879 N N . ARG A 1 115 ? 3.424 -9.114 -8.401 1.00 81.31 115 ARG A N 1
ATOM 880 C CA . ARG A 1 115 ? 2.156 -9.841 -8.593 1.00 81.31 115 ARG A CA 1
ATOM 881 C C . ARG A 1 115 ? 1.676 -10.524 -7.315 1.00 81.31 115 ARG A C 1
ATOM 883 O O . ARG A 1 115 ? 0.473 -10.587 -7.084 1.00 81.31 115 ARG A O 1
ATOM 890 N N . VAL A 1 116 ? 2.593 -11.028 -6.491 1.00 81.06 116 VAL A N 1
ATOM 891 C CA . VAL A 1 116 ? 2.245 -11.674 -5.216 1.00 81.06 116 VAL A CA 1
ATOM 892 C C . VAL A 1 116 ? 1.879 -10.646 -4.140 1.00 81.06 116 VAL A C 1
ATOM 894 O O . VAL A 1 116 ? 0.948 -10.884 -3.370 1.00 81.06 116 VAL A O 1
ATOM 897 N N . LEU A 1 117 ? 2.587 -9.514 -4.083 1.00 76.06 117 LEU A N 1
ATOM 898 C CA . LEU A 1 117 ? 2.365 -8.457 -3.086 1.00 76.06 117 LEU A CA 1
ATOM 899 C C . LEU A 1 117 ? 1.167 -7.563 -3.408 1.00 76.06 117 LEU A C 1
ATOM 901 O O . LEU A 1 117 ? 0.510 -7.084 -2.487 1.00 76.06 117 LEU A O 1
ATOM 905 N N . MET A 1 118 ? 0.895 -7.352 -4.695 1.00 78.69 118 MET A N 1
ATOM 906 C CA . MET A 1 118 ? -0.167 -6.486 -5.205 1.00 78.69 118 MET A CA 1
ATOM 907 C C . MET A 1 118 ? -1.129 -7.284 -6.097 1.00 78.69 118 MET A C 1
ATOM 909 O O . MET A 1 118 ? -1.215 -7.023 -7.301 1.00 78.69 118 MET A O 1
ATOM 913 N N . PRO A 1 119 ? -1.872 -8.262 -5.543 1.00 77.69 119 PRO A N 1
ATOM 914 C CA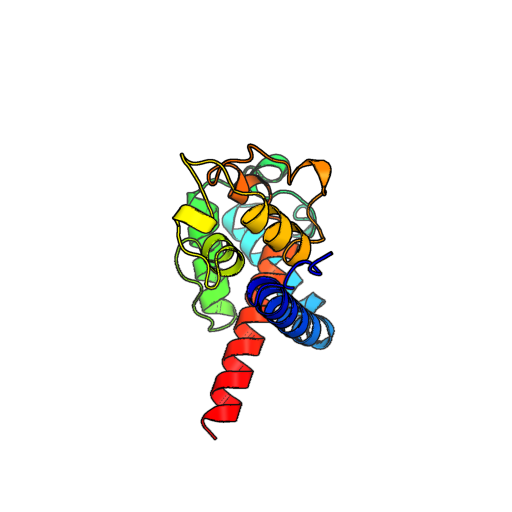 . PRO A 1 119 ? -2.868 -9.006 -6.311 1.00 77.69 119 PRO A CA 1
ATOM 915 C C . PRO A 1 119 ? -4.005 -8.105 -6.818 1.00 77.69 119 PRO A C 1
ATOM 917 O O . PRO A 1 119 ? -4.681 -8.462 -7.781 1.00 77.69 119 PRO A O 1
ATOM 920 N N . GLU A 1 120 ? -4.213 -6.932 -6.204 1.00 77.50 120 GLU A N 1
ATOM 921 C CA . GLU A 1 120 ? -5.170 -5.930 -6.683 1.00 77.50 120 GLU A CA 1
ATOM 922 C C . GLU A 1 120 ? -4.762 -5.270 -8.012 1.00 77.50 120 GLU A C 1
ATOM 924 O O . GLU A 1 120 ? -5.617 -4.765 -8.745 1.00 77.50 120 GLU A O 1
ATOM 929 N N . VAL A 1 121 ? -3.471 -5.279 -8.361 1.00 79.19 121 VAL A N 1
ATOM 930 C CA . VAL A 1 121 ? -2.996 -4.690 -9.614 1.00 79.19 121 VAL A CA 1
ATOM 931 C C . VAL A 1 121 ? -3.200 -5.675 -10.750 1.00 79.19 121 VAL A C 1
ATOM 933 O O . VAL A 1 121 ? -2.749 -6.818 -10.719 1.00 79.19 121 VAL A O 1
ATOM 936 N N . THR A 1 122 ? -3.839 -5.199 -11.819 1.00 76.06 122 THR A N 1
ATOM 937 C CA . THR A 1 122 ? -4.092 -6.015 -13.005 1.00 76.06 122 THR A CA 1
ATOM 938 C C . THR A 1 122 ? -2.786 -6.627 -13.537 1.00 76.06 122 THR A C 1
ATOM 940 O O . THR A 1 122 ? -1.864 -5.876 -13.873 1.00 76.06 122 THR A O 1
ATOM 943 N N . PRO A 1 123 ? -2.715 -7.959 -13.733 1.00 71.81 123 PRO A N 1
ATOM 944 C CA . PRO A 1 123 ? -1.508 -8.632 -14.220 1.00 71.81 123 PRO A CA 1
ATOM 945 C C . PRO A 1 123 ? -0.987 -8.067 -15.547 1.00 71.81 123 PRO A C 1
ATOM 947 O O . PRO A 1 123 ? 0.215 -8.041 -15.785 1.00 71.81 123 PRO A O 1
ATOM 950 N N . GLY A 1 124 ? -1.886 -7.550 -16.394 1.00 77.56 124 GLY A N 1
ATOM 951 C CA . GLY A 1 124 ? -1.535 -6.905 -17.661 1.00 77.56 124 GLY A CA 1
ATOM 952 C C . GLY A 1 124 ? -0.730 -5.605 -17.522 1.00 77.56 124 GLY A C 1
ATOM 953 O O . GLY A 1 124 ? -0.045 -5.220 -18.470 1.00 77.56 124 GLY A O 1
ATOM 954 N N . LYS A 1 125 ? -0.778 -4.941 -16.358 1.00 78.00 125 LYS A N 1
ATOM 955 C CA . LYS A 1 125 ? 0.079 -3.786 -16.051 1.00 78.00 125 LYS A CA 1
ATOM 956 C C . LYS A 1 125 ? 1.477 -4.226 -15.601 1.00 78.00 125 LYS A C 1
ATOM 958 O O . LYS A 1 125 ? 2.445 -3.550 -15.915 1.00 78.00 125 LYS A O 1
ATOM 963 N N . LEU A 1 126 ? 1.596 -5.382 -14.946 1.00 81.94 126 LEU A N 1
ATOM 964 C CA . LEU A 1 126 ? 2.853 -5.958 -14.454 1.00 81.94 126 LEU A CA 1
ATOM 965 C C . LEU A 1 126 ? 3.521 -6.825 -15.533 1.00 81.94 126 LEU A C 1
ATOM 967 O O . LEU A 1 126 ? 3.516 -8.059 -15.462 1.00 81.94 126 LEU A O 1
ATOM 971 N N . LYS A 1 127 ? 4.082 -6.174 -16.555 1.00 82.69 127 LYS A N 1
ATOM 972 C CA . LYS A 1 127 ? 4.737 -6.826 -17.700 1.00 82.69 127 LYS A CA 1
ATOM 973 C C . LYS A 1 127 ? 6.214 -6.459 -17.821 1.00 82.69 127 LYS A C 1
ATOM 975 O O . LYS A 1 127 ? 6.646 -5.408 -17.352 1.00 82.69 127 LYS A O 1
ATOM 980 N N . THR A 1 128 ? 6.971 -7.319 -18.499 1.00 79.12 128 THR A N 1
ATOM 981 C CA . THR A 1 128 ? 8.388 -7.101 -18.805 1.00 79.12 128 THR A CA 1
ATOM 982 C C . THR A 1 128 ? 8.575 -5.767 -19.525 1.00 79.12 128 THR A C 1
ATOM 984 O O . THR A 1 128 ? 7.862 -5.468 -20.485 1.00 79.12 128 THR A O 1
ATOM 987 N N . GLY A 1 129 ? 9.512 -4.955 -19.033 1.00 80.88 129 GLY A N 1
ATOM 988 C CA . GLY A 1 129 ? 9.740 -3.590 -19.508 1.00 80.88 129 GLY A CA 1
A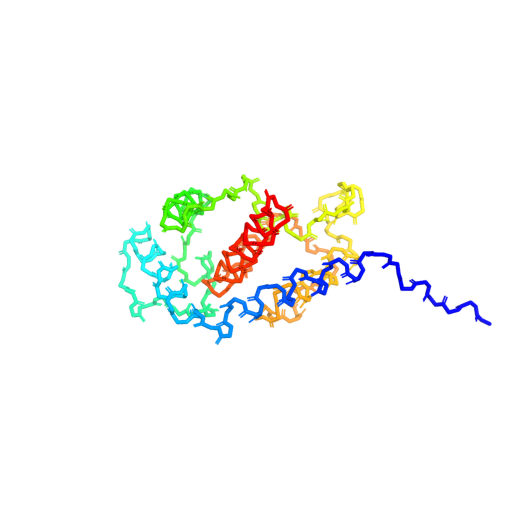TOM 989 C C . GLY A 1 129 ? 9.090 -2.491 -18.660 1.00 80.88 129 GLY A C 1
ATOM 990 O O . GLY A 1 129 ? 9.269 -1.318 -18.978 1.00 80.88 129 GLY A O 1
ATOM 991 N N . LEU A 1 130 ? 8.374 -2.837 -17.581 1.00 84.50 130 LEU A N 1
ATOM 992 C CA . LEU A 1 130 ? 7.927 -1.854 -16.592 1.00 84.50 130 LEU A CA 1
ATOM 993 C C . LEU A 1 130 ? 9.141 -1.181 -15.945 1.00 84.50 130 LEU A C 1
ATOM 995 O O . LEU A 1 130 ? 10.088 -1.856 -15.543 1.00 84.50 130 LEU A O 1
ATOM 999 N N . THR A 1 131 ? 9.114 0.141 -15.816 1.00 83.50 131 THR A N 1
ATOM 1000 C CA . THR A 1 131 ? 10.194 0.874 -15.145 1.00 83.50 131 THR A CA 1
ATOM 1001 C C . THR A 1 131 ? 9.876 1.098 -13.673 1.00 83.50 131 THR A C 1
ATOM 1003 O O . THR A 1 131 ? 8.714 1.192 -13.275 1.00 83.50 131 THR A O 1
ATOM 1006 N N . SER A 1 132 ? 10.911 1.278 -12.852 1.00 77.19 132 SER A N 1
ATOM 1007 C CA . SER A 1 132 ? 10.759 1.651 -11.438 1.00 77.19 132 SER A CA 1
ATOM 1008 C C . SER A 1 132 ? 9.971 2.953 -11.226 1.00 77.19 132 SER A C 1
ATOM 1010 O O . SER A 1 132 ? 9.384 3.152 -10.164 1.00 77.19 132 SER A O 1
ATOM 1012 N N . ARG A 1 133 ? 9.906 3.813 -12.251 1.00 78.50 133 ARG A N 1
ATOM 1013 C CA . ARG A 1 133 ? 9.134 5.066 -12.273 1.00 78.50 133 ARG A CA 1
ATOM 1014 C C . ARG A 1 133 ? 7.638 4.869 -12.493 1.00 78.50 133 ARG A C 1
ATOM 1016 O O . ARG A 1 133 ? 6.870 5.749 -12.132 1.00 78.50 133 ARG A O 1
ATOM 1023 N N . GLU A 1 134 ? 7.232 3.749 -13.082 1.00 81.25 134 GLU A N 1
ATOM 1024 C CA . GLU A 1 134 ? 5.817 3.430 -13.299 1.00 81.25 134 GLU A CA 1
ATOM 1025 C C . GLU A 1 134 ? 5.202 2.666 -12.125 1.00 81.25 134 GLU A C 1
ATOM 1027 O O . GLU A 1 134 ? 3.982 2.597 -12.017 1.00 81.25 134 GLU A O 1
ATOM 1032 N N . ILE A 1 135 ? 6.022 2.149 -11.202 1.00 79.94 135 ILE A N 1
ATOM 1033 C CA . ILE A 1 135 ? 5.545 1.467 -9.992 1.00 79.94 135 ILE A CA 1
ATOM 1034 C C . ILE A 1 135 ? 4.562 2.338 -9.186 1.00 79.94 135 ILE A C 1
ATOM 1036 O O . ILE A 1 135 ? 3.485 1.835 -8.867 1.00 79.94 135 ILE A O 1
ATOM 1040 N N . PRO A 1 136 ? 4.844 3.628 -8.895 1.00 79.31 136 PRO A N 1
ATOM 1041 C CA . PRO A 1 136 ? 3.915 4.464 -8.137 1.00 79.31 136 PRO A CA 1
ATOM 1042 C C . PRO A 1 136 ? 2.559 4.657 -8.824 1.00 79.31 136 PRO A C 1
ATOM 1044 O O . PRO A 1 136 ? 1.542 4.803 -8.150 1.00 79.31 136 PRO A O 1
ATOM 1047 N N . ALA A 1 137 ? 2.510 4.580 -10.158 1.00 82.81 137 ALA A N 1
ATOM 1048 C CA . ALA A 1 137 ? 1.261 4.681 -10.910 1.00 82.81 137 ALA A CA 1
ATOM 1049 C C . ALA A 1 137 ? 0.351 3.453 -10.727 1.00 82.81 137 ALA A C 1
ATOM 1051 O O . ALA A 1 137 ? -0.855 3.513 -10.984 1.00 82.81 137 ALA A O 1
ATOM 1052 N N . LEU A 1 138 ? 0.912 2.336 -10.260 1.00 83.06 138 LEU A N 1
ATOM 1053 C CA . LEU A 1 138 ? 0.173 1.119 -9.935 1.00 83.06 138 LEU A CA 1
ATOM 1054 C C . LEU A 1 138 ? -0.381 1.130 -8.510 1.00 83.06 138 LEU A C 1
ATOM 1056 O O . LEU A 1 138 ? -1.166 0.248 -8.177 1.00 83.06 138 LEU A O 1
ATOM 1060 N N . PHE A 1 139 ? 0.010 2.094 -7.675 1.00 84.44 139 PHE A N 1
ATOM 1061 C CA . PHE A 1 139 ? -0.410 2.118 -6.282 1.00 84.44 139 PHE A CA 1
ATOM 1062 C C . PHE A 1 139 ? -1.874 2.505 -6.145 1.00 84.44 139 PHE A C 1
ATOM 1064 O O . PHE A 1 139 ? -2.345 3.488 -6.725 1.00 84.44 139 PHE A O 1
ATOM 1071 N N . THR A 1 140 ? -2.567 1.736 -5.319 1.00 88.69 140 THR A N 1
ATOM 1072 C CA . THR A 1 140 ? -3.944 1.980 -4.905 1.00 88.69 140 THR A CA 1
ATOM 1073 C C . THR A 1 140 ? -3.998 2.115 -3.382 1.00 88.69 140 THR A C 1
ATOM 1075 O O . THR A 1 140 ? -3.055 1.711 -2.689 1.00 88.69 140 THR A O 1
ATOM 1078 N N . PRO A 1 141 ? -5.083 2.667 -2.816 1.00 89.56 141 PRO A N 1
ATOM 1079 C CA . PRO A 1 141 ? -5.286 2.667 -1.369 1.00 89.56 141 PRO A CA 1
ATOM 1080 C C . PRO A 1 141 ? -5.183 1.264 -0.750 1.00 89.56 141 PRO A C 1
ATOM 1082 O O . PRO A 1 141 ? -4.615 1.105 0.328 1.00 89.56 141 PRO A O 1
ATOM 1085 N N . GLU A 1 142 ? -5.641 0.226 -1.451 1.00 89.31 142 GLU A N 1
ATOM 1086 C CA . GLU A 1 142 ? -5.502 -1.164 -1.005 1.00 89.31 142 GLU A CA 1
ATOM 1087 C C . GLU A 1 142 ? -4.034 -1.605 -0.897 1.00 89.31 142 GLU A C 1
ATOM 1089 O O . GLU A 1 142 ? -3.653 -2.245 0.086 1.00 89.31 142 GLU A O 1
ATOM 1094 N N . THR A 1 143 ? -3.173 -1.195 -1.833 1.00 87.38 143 THR A N 1
ATOM 1095 C CA . THR A 1 143 ? -1.730 -1.459 -1.733 1.00 87.38 143 THR A CA 1
ATOM 1096 C C . THR A 1 143 ? -1.144 -0.864 -0.453 1.00 87.38 143 THR A C 1
ATOM 1098 O O . THR A 1 143 ? -0.366 -1.515 0.249 1.00 87.38 143 THR A O 1
ATOM 1101 N N . PHE A 1 144 ? -1.515 0.375 -0.120 1.00 87.19 144 PHE A N 1
ATOM 1102 C CA . PHE A 1 144 ? -1.058 1.020 1.111 1.00 87.19 144 PHE A CA 1
ATOM 1103 C C . PHE A 1 144 ? -1.608 0.319 2.353 1.00 87.19 144 PHE A C 1
ATOM 1105 O O . PHE A 1 144 ? -0.859 0.120 3.309 1.00 87.19 144 PHE A O 1
ATOM 1112 N N . ALA A 1 145 ? -2.863 -0.131 2.326 1.00 89.62 145 ALA A N 1
ATOM 1113 C CA . ALA A 1 145 ? -3.442 -0.908 3.415 1.00 89.62 145 ALA A CA 1
ATOM 1114 C C . ALA A 1 145 ? -2.672 -2.217 3.656 1.00 89.62 145 ALA A C 1
ATOM 1116 O O . ALA A 1 145 ? -2.320 -2.521 4.796 1.00 89.62 145 ALA A O 1
ATOM 1117 N N . ARG A 1 146 ? -2.317 -2.954 2.593 1.00 87.88 146 ARG A N 1
ATOM 1118 C CA . ARG A 1 146 ? -1.462 -4.153 2.683 1.00 87.88 146 ARG A CA 1
ATOM 1119 C C . ARG A 1 146 ? -0.080 -3.841 3.249 1.00 87.88 146 ARG A C 1
ATOM 1121 O O . ARG A 1 146 ? 0.403 -4.577 4.106 1.00 87.88 146 ARG A O 1
ATOM 1128 N N . LEU A 1 147 ? 0.546 -2.752 2.805 1.00 86.19 147 LEU A N 1
ATOM 1129 C CA . LEU A 1 147 ? 1.862 -2.330 3.292 1.00 86.19 147 LEU A CA 1
ATOM 1130 C C . LEU A 1 147 ? 1.838 -2.012 4.793 1.00 86.19 147 LEU A C 1
ATOM 1132 O O . LEU A 1 147 ? 2.717 -2.449 5.536 1.00 86.19 147 LEU A O 1
ATOM 1136 N N . VAL A 1 148 ? 0.831 -1.257 5.233 1.00 88.75 148 VAL A N 1
ATOM 1137 C CA . VAL A 1 148 ? 0.611 -0.916 6.643 1.00 88.75 148 VAL A CA 1
ATOM 1138 C C . VAL A 1 148 ? 0.370 -2.185 7.455 1.00 88.75 148 VAL A C 1
ATOM 1140 O O . VAL A 1 148 ? 1.014 -2.386 8.482 1.00 88.75 148 VAL A O 1
ATOM 1143 N N . ALA A 1 149 ? -0.500 -3.071 6.972 1.00 89.75 149 ALA A N 1
ATOM 1144 C CA . ALA A 1 149 ? -0.821 -4.328 7.632 1.00 89.75 149 ALA A CA 1
ATOM 1145 C C . ALA A 1 149 ? 0.414 -5.219 7.812 1.00 89.75 149 ALA A C 1
ATOM 1147 O O . ALA A 1 149 ? 0.666 -5.709 8.911 1.00 89.75 149 ALA A O 1
ATOM 1148 N N . TRP A 1 150 ? 1.232 -5.362 6.768 1.00 86.50 150 TRP A N 1
ATOM 1149 C CA . TRP A 1 150 ? 2.510 -6.064 6.856 1.00 86.50 150 TRP A CA 1
ATOM 1150 C C . TRP A 1 150 ? 3.417 -5.459 7.932 1.00 86.50 150 TRP A C 1
ATOM 1152 O O . TRP A 1 150 ? 3.931 -6.191 8.774 1.00 86.50 150 TRP A O 1
ATOM 1162 N N . ARG A 1 151 ? 3.569 -4.128 7.959 1.00 87.69 151 ARG A N 1
ATOM 1163 C CA . ARG A 1 151 ? 4.408 -3.444 8.955 1.00 87.69 151 ARG A CA 1
ATOM 1164 C C . ARG A 1 151 ? 3.911 -3.594 10.381 1.00 87.69 151 ARG A C 1
ATOM 1166 O O . ARG A 1 151 ? 4.726 -3.736 11.289 1.00 87.69 151 ARG A O 1
ATOM 1173 N N . ILE A 1 152 ? 2.600 -3.576 10.581 1.00 88.94 152 ILE A N 1
ATOM 1174 C CA . ILE A 1 152 ? 2.001 -3.869 11.881 1.00 88.94 152 ILE A CA 1
ATOM 1175 C C . ILE A 1 152 ? 2.356 -5.301 12.284 1.00 88.94 152 ILE A C 1
ATOM 1177 O O . ILE A 1 152 ? 2.848 -5.508 13.387 1.00 88.94 152 ILE A O 1
ATOM 1181 N N . GLY A 1 153 ? 2.180 -6.272 11.386 1.00 87.12 153 GLY A N 1
ATOM 1182 C CA . GLY A 1 153 ? 2.503 -7.668 11.667 1.00 87.12 153 GLY A CA 1
ATOM 1183 C C . GLY A 1 153 ? 3.988 -7.902 11.967 1.00 87.12 153 GLY A C 1
ATOM 1184 O O . GLY A 1 153 ? 4.300 -8.619 12.914 1.00 87.12 153 GLY A O 1
ATOM 1185 N N . GLU A 1 154 ? 4.903 -7.249 11.242 1.00 85.19 154 GLU A N 1
ATOM 1186 C CA . GLU A 1 154 ? 6.339 -7.280 11.559 1.00 85.19 154 GLU A CA 1
ATOM 1187 C C . GLU A 1 154 ? 6.630 -6.686 12.938 1.00 85.19 154 GLU A C 1
ATOM 1189 O O . GLU A 1 154 ? 7.328 -7.312 13.731 1.00 85.19 154 GLU A O 1
ATOM 1194 N N . MET A 1 155 ? 6.070 -5.514 13.261 1.00 84.62 155 MET A N 1
ATOM 1195 C CA . MET A 1 155 ? 6.253 -4.905 14.582 1.00 84.62 155 MET A CA 1
ATOM 1196 C C . MET A 1 155 ? 5.716 -5.791 15.709 1.00 84.62 155 MET A C 1
ATOM 1198 O O . MET A 1 155 ? 6.343 -5.886 16.763 1.00 84.62 155 MET A O 1
ATOM 1202 N N . GLU A 1 156 ? 4.560 -6.426 15.517 1.00 84.69 156 GLU A N 1
ATOM 1203 C CA . GLU A 1 156 ? 3.967 -7.333 16.502 1.00 84.69 156 GLU A CA 1
ATOM 1204 C C . GLU A 1 156 ? 4.819 -8.600 16.675 1.00 84.69 156 GLU A C 1
ATOM 1206 O O . GLU A 1 156 ? 5.054 -9.027 17.806 1.00 84.69 156 GLU A O 1
ATOM 1211 N N . ALA A 1 157 ? 5.357 -9.155 15.583 1.00 82.62 157 ALA A N 1
ATOM 1212 C CA . ALA A 1 157 ? 6.284 -10.285 15.627 1.00 82.62 157 ALA A CA 1
ATOM 1213 C C . ALA A 1 157 ? 7.602 -9.924 16.335 1.00 82.62 157 ALA A C 1
ATOM 1215 O O . ALA A 1 157 ? 8.097 -10.698 17.155 1.00 82.62 157 ALA A O 1
ATOM 1216 N N . GLU A 1 158 ? 8.147 -8.735 16.073 1.00 79.94 158 GLU A N 1
ATOM 1217 C CA . GLU A 1 158 ? 9.387 -8.247 16.685 1.00 79.94 158 GLU A CA 1
ATOM 1218 C C . GLU A 1 158 ? 9.199 -7.967 18.187 1.00 79.94 158 GLU A C 1
ATOM 1220 O O . GLU A 1 158 ? 10.028 -8.365 19.007 1.00 79.94 158 GLU A O 1
ATOM 1225 N N . LYS A 1 159 ? 8.055 -7.387 18.583 1.00 78.12 159 LYS A N 1
ATOM 1226 C CA . LYS A 1 159 ? 7.665 -7.234 19.997 1.00 78.12 159 LYS A CA 1
ATOM 1227 C C . LYS A 1 159 ? 7.461 -8.574 20.700 1.00 78.12 159 LYS A C 1
ATOM 1229 O O . LYS A 1 159 ? 7.830 -8.694 21.866 1.00 78.12 159 LYS A O 1
ATOM 1234 N N . ALA A 1 160 ? 6.866 -9.560 20.028 1.00 78.81 160 ALA A N 1
ATOM 1235 C CA . ALA A 1 160 ? 6.670 -10.898 20.581 1.00 78.81 160 ALA A CA 1
ATOM 1236 C C . ALA A 1 160 ? 8.000 -11.644 20.772 1.00 78.81 160 ALA A C 1
ATOM 1238 O O . ALA A 1 160 ? 8.142 -12.371 21.746 1.00 78.81 160 ALA A O 1
ATOM 1239 N N . ALA A 1 161 ? 8.976 -11.436 19.884 1.00 75.94 161 ALA A N 1
ATOM 1240 C CA . ALA A 1 161 ? 10.316 -12.011 20.001 1.00 75.94 161 ALA A CA 1
ATOM 1241 C C . ALA A 1 161 ? 11.188 -11.326 21.072 1.00 75.94 161 ALA A C 1
ATOM 1243 O O . ALA A 1 161 ? 12.117 -11.938 21.592 1.00 75.94 161 ALA A O 1
ATOM 1244 N N . ALA A 1 162 ? 10.904 -10.060 21.394 1.00 71.75 162 ALA A N 1
ATOM 1245 C CA . ALA A 1 162 ? 11.617 -9.289 22.414 1.00 71.75 162 ALA A CA 1
ATOM 1246 C C . ALA A 1 162 ? 11.094 -9.501 23.852 1.00 71.75 162 ALA A C 1
ATOM 1248 O O . ALA A 1 162 ? 11.657 -8.923 24.786 1.00 71.75 162 ALA A O 1
ATOM 1249 N N . LYS A 1 163 ? 10.021 -10.281 24.034 1.00 49.81 163 LYS A N 1
ATOM 1250 C CA . LYS A 1 163 ? 9.364 -10.549 25.321 1.00 49.81 163 LYS A CA 1
ATOM 1251 C C . LYS A 1 163 ? 9.640 -11.968 25.807 1.00 49.81 163 LYS A C 1
ATOM 1253 O O . LYS A 1 163 ? 9.849 -12.111 27.032 1.00 49.81 163 LYS A O 1
#

Foldseek 3Di:
DPDPPPPPLVVLLVLLQVQLVVLCVPCVCVLLQQLLVLLCVLLVHDSVLADQLAFSCPRSVDDPVSVVSSQVSLCVVLVFDQPDCNVVCSLCPPPDPCQQDDPQWGDPSSLVSCCSLCVSFDNVQSDGRDGPVCVSRRDGSNSSSSSSSSRSSVVVVVVVVVD

Secondary structure (DSSP, 8-state):
-PPP---HHHHHHHHHHHHHHHHHHHHHHHHHHHHHHHHHHHHT--TTT--TTS-TTTTS---HHHHHHHHHHHHHHHT----TTHHHHHHHTT--HHHHEETTEEPHHHHHHHHHH-TTS-TTTS-TT-BTTTGGGG--HHHHHHHHHHHHHHHHHHHHHT-